Protein AF-A0A2W4WMC8-F1 (afdb_monomer_lite)

Foldseek 3Di:
DDDDDPDPQVVQQVVVVVVLVVQLDADDPPDPQLVQLVVVLVVCLVQDPHSLQFDPPPVPDDPSPNSSCCSGPQNVVSVLLVVLVVLLQVLDDPVLRQQEGEGAGPTDVVVVDQKAWDPPGPVIYIYGHCVVDPPVCSSVVSQQRVLQVQLCVVDPDDDCDPSSVVSSVSSCVSVVND

Structure (mmCIF, N/CA/C/O backbone):
data_AF-A0A2W4WMC8-F1
#
_entry.id   AF-A0A2W4WMC8-F1
#
loop_
_atom_site.group_PDB
_atom_site.id
_atom_site.type_symbol
_atom_site.label_atom_id
_atom_site.label_alt_id
_atom_site.label_comp_id
_atom_site.label_asym_id
_atom_site.label_entity_id
_atom_site.label_seq_id
_atom_site.pdbx_PDB_i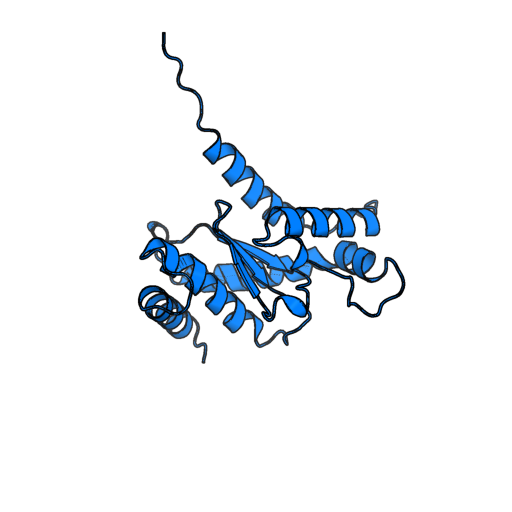ns_code
_atom_site.Cartn_x
_atom_site.Cartn_y
_atom_site.Cartn_z
_atom_site.occupancy
_atom_site.B_iso_or_equiv
_atom_site.auth_seq_id
_atom_site.auth_comp_id
_atom_site.auth_asym_id
_atom_site.auth_atom_id
_atom_site.pdbx_PDB_model_num
ATOM 1 N N . MET A 1 1 ? 25.483 38.079 3.896 1.00 45.75 1 MET A N 1
ATOM 2 C CA . MET A 1 1 ? 24.087 37.612 3.856 1.00 45.75 1 MET A CA 1
ATOM 3 C C . MET A 1 1 ? 24.027 36.562 2.777 1.00 45.75 1 MET A C 1
ATOM 5 O O . MET A 1 1 ? 24.299 36.906 1.641 1.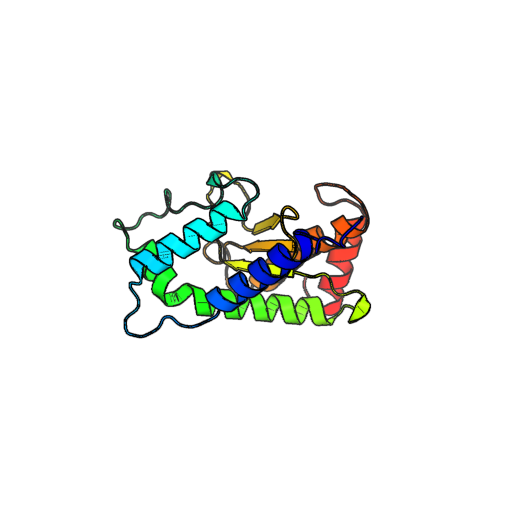00 45.75 1 MET A O 1
ATOM 9 N N . ASP A 1 2 ? 23.884 35.302 3.165 1.00 39.72 2 ASP A N 1
ATOM 10 C CA . ASP A 1 2 ? 22.874 34.386 2.627 1.00 39.72 2 ASP A CA 1
ATOM 11 C C . ASP A 1 2 ? 23.098 33.039 3.305 1.00 39.72 2 ASP A C 1
ATOM 13 O O . ASP A 1 2 ? 24.062 32.322 3.051 1.00 39.72 2 ASP A O 1
ATOM 17 N N . GLY A 1 3 ? 22.262 32.806 4.315 1.00 37.47 3 GLY A N 1
ATOM 18 C CA . GLY A 1 3 ? 22.243 31.579 5.087 1.00 37.47 3 GLY A CA 1
ATOM 19 C C . GLY A 1 3 ? 21.546 30.496 4.284 1.00 37.47 3 GLY A C 1
ATOM 20 O O . GLY A 1 3 ? 20.405 30.671 3.854 1.00 37.47 3 GLY A O 1
ATOM 21 N N . ASP A 1 4 ? 22.256 29.390 4.126 1.00 49.84 4 ASP A N 1
ATOM 22 C CA . ASP A 1 4 ? 21.775 28.119 3.611 1.00 49.84 4 ASP A CA 1
ATOM 23 C C . ASP A 1 4 ? 20.503 27.709 4.375 1.00 49.84 4 ASP A C 1
ATOM 25 O O . ASP A 1 4 ? 20.540 27.366 5.562 1.00 49.84 4 ASP A O 1
ATOM 29 N N . ARG A 1 5 ? 19.338 27.820 3.726 1.00 44.31 5 ARG A N 1
ATOM 30 C CA . ARG A 1 5 ? 18.089 27.267 4.257 1.00 44.31 5 ARG A CA 1
ATOM 31 C C . ARG A 1 5 ? 18.080 25.773 3.938 1.00 44.31 5 ARG A C 1
ATOM 33 O O . ARG A 1 5 ? 18.080 25.432 2.756 1.00 44.31 5 ARG A O 1
ATOM 40 N N . PRO A 1 6 ? 17.984 24.877 4.934 1.00 42.28 6 PRO A N 1
ATOM 41 C CA . PRO A 1 6 ? 17.762 23.469 4.649 1.00 42.28 6 PRO A CA 1
ATOM 42 C C . PRO A 1 6 ? 16.442 23.310 3.882 1.00 42.28 6 PRO A C 1
ATOM 44 O O . PRO A 1 6 ? 15.392 23.810 4.295 1.00 42.28 6 PRO A O 1
ATOM 47 N N . SER A 1 7 ? 16.523 22.649 2.727 1.00 44.84 7 SER A N 1
ATOM 48 C CA . SER A 1 7 ? 15.396 22.409 1.825 1.00 44.84 7 SER A CA 1
ATOM 49 C C . SER A 1 7 ? 14.267 21.663 2.541 1.00 44.84 7 SER A C 1
ATOM 51 O O . SER A 1 7 ? 14.457 20.565 3.060 1.00 44.84 7 SER A O 1
ATOM 53 N N . ALA A 1 8 ? 13.063 22.239 2.523 1.00 47.59 8 ALA A N 1
ATOM 54 C CA . ALA A 1 8 ? 11.857 21.676 3.136 1.00 47.59 8 ALA A CA 1
ATOM 55 C C . ALA A 1 8 ? 11.408 20.324 2.532 1.00 47.59 8 ALA A C 1
ATOM 57 O O . ALA A 1 8 ? 10.537 19.671 3.108 1.00 47.59 8 ALA A O 1
ATOM 58 N N . SER A 1 9 ? 11.988 19.899 1.401 1.00 49.16 9 SER A N 1
ATOM 59 C CA . SER A 1 9 ? 11.721 18.601 0.768 1.00 49.16 9 SER A CA 1
ATOM 60 C C . SER A 1 9 ? 12.271 17.436 1.593 1.00 49.16 9 SER A C 1
ATOM 62 O O . SER A 1 9 ? 11.499 16.572 1.986 1.00 49.16 9 SER A O 1
ATOM 64 N N . HIS A 1 10 ? 13.542 17.491 2.006 1.00 42.75 10 HIS A N 1
ATOM 65 C CA . HIS A 1 10 ? 14.184 16.413 2.775 1.00 42.75 10 HIS A CA 1
ATOM 66 C C . HIS A 1 10 ? 13.433 16.061 4.072 1.00 42.75 10 HIS A C 1
ATOM 68 O O . HIS A 1 10 ? 13.386 14.902 4.477 1.00 42.75 10 HIS A O 1
ATOM 74 N N . ASN A 1 11 ? 12.820 17.054 4.726 1.00 42.62 11 ASN A N 1
ATOM 75 C CA . ASN A 1 11 ? 12.110 16.840 5.988 1.00 42.62 11 ASN A CA 1
ATOM 76 C C . ASN A 1 11 ? 10.727 16.185 5.787 1.00 42.62 11 ASN A C 1
ATOM 78 O O . ASN A 1 11 ? 10.271 15.420 6.636 1.00 42.62 11 ASN A O 1
ATOM 82 N N . ARG A 1 12 ? 10.061 16.435 4.649 1.00 51.47 12 ARG A N 1
ATOM 83 C CA . ARG A 1 12 ? 8.815 15.734 4.283 1.00 51.47 12 ARG A CA 1
ATOM 84 C C . ARG A 1 12 ? 9.089 14.284 3.877 1.00 51.47 12 ARG A C 1
ATOM 86 O O . ARG A 1 12 ? 8.307 13.411 4.246 1.00 51.47 12 ARG A O 1
ATOM 93 N N . ASP A 1 13 ? 10.226 14.037 3.230 1.00 52.47 13 ASP A N 1
ATOM 94 C CA . ASP A 1 13 ? 10.605 12.720 2.708 1.00 52.47 13 ASP A CA 1
ATOM 95 C C . ASP A 1 13 ? 10.885 11.706 3.829 1.00 52.47 13 ASP A C 1
ATOM 97 O O . ASP A 1 13 ? 10.353 10.591 3.835 1.00 52.47 13 ASP A O 1
ATOM 101 N N . LEU A 1 14 ? 11.642 12.123 4.852 1.00 56.97 14 LEU A N 1
ATOM 102 C CA . LEU A 1 14 ? 11.829 11.334 6.073 1.00 56.97 14 LEU A CA 1
ATOM 103 C C . LEU A 1 14 ? 10.511 11.131 6.823 1.00 56.97 14 LEU A C 1
ATOM 105 O O . LEU A 1 14 ? 10.255 10.032 7.311 1.00 56.97 14 LEU A O 1
ATOM 109 N N . THR A 1 15 ? 9.654 12.152 6.895 1.00 62.19 15 THR A N 1
ATOM 110 C CA . THR A 1 15 ? 8.370 12.061 7.608 1.00 62.19 15 THR A CA 1
ATOM 111 C C . THR A 1 15 ? 7.471 10.981 7.003 1.00 62.19 15 THR A C 1
ATOM 113 O O . THR A 1 15 ? 6.907 10.180 7.744 1.00 62.19 15 THR A O 1
ATOM 116 N N . ALA A 1 16 ? 7.387 10.897 5.675 1.00 60.00 16 ALA A N 1
ATOM 117 C CA . ALA A 1 16 ? 6.576 9.899 4.982 1.00 60.00 16 ALA A CA 1
ATOM 118 C C . ALA A 1 16 ? 7.112 8.462 5.167 1.00 60.00 16 ALA A C 1
ATOM 120 O O . ALA A 1 16 ? 6.367 7.585 5.602 1.00 60.00 16 ALA A O 1
ATOM 121 N N . LEU A 1 17 ? 8.418 8.219 4.980 1.00 60.72 17 LEU A N 1
ATOM 122 C CA . LEU A 1 17 ? 9.019 6.902 5.273 1.00 60.72 17 LEU A CA 1
ATOM 123 C C . LEU A 1 17 ? 8.841 6.491 6.745 1.00 60.72 17 LEU A C 1
ATOM 125 O O . LEU A 1 17 ? 8.608 5.318 7.054 1.00 60.72 17 LEU A O 1
ATOM 129 N N . THR A 1 18 ? 8.896 7.464 7.656 1.00 69.44 18 THR A N 1
ATOM 130 C CA . THR A 1 18 ? 8.638 7.248 9.085 1.00 69.44 18 THR A CA 1
ATOM 131 C C . THR A 1 18 ? 7.164 6.905 9.334 1.00 69.44 18 THR A C 1
ATOM 133 O O . THR A 1 18 ? 6.875 6.034 10.156 1.00 69.44 18 THR A O 1
ATOM 136 N N . GLN A 1 19 ? 6.226 7.505 8.593 1.00 74.88 19 GLN A N 1
ATOM 137 C CA . GLN A 1 19 ? 4.802 7.158 8.661 1.00 74.88 19 GLN A CA 1
ATOM 138 C C . GLN A 1 19 ? 4.546 5.715 8.214 1.00 74.88 19 GLN A C 1
ATOM 140 O O . GLN A 1 19 ? 3.879 4.974 8.938 1.00 74.88 19 GLN A O 1
ATOM 145 N N . ALA A 1 20 ? 5.105 5.270 7.083 1.00 78.38 20 ALA A N 1
ATOM 146 C CA . ALA A 1 20 ? 4.996 3.867 6.670 1.00 78.38 20 ALA A CA 1
ATOM 147 C C . ALA A 1 20 ? 5.585 2.919 7.725 1.00 78.38 20 ALA A C 1
ATOM 149 O O . ALA A 1 20 ? 4.956 1.929 8.103 1.00 78.38 20 ALA A O 1
ATOM 150 N N . GLY A 1 21 ? 6.754 3.264 8.276 1.00 84.06 21 GLY A N 1
ATOM 151 C CA . GLY A 1 21 ? 7.376 2.527 9.375 1.00 84.06 21 GLY A CA 1
ATOM 152 C C . GLY A 1 21 ? 6.485 2.400 10.610 1.00 84.06 21 GLY A C 1
ATOM 153 O O . GLY A 1 21 ? 6.345 1.301 11.149 1.00 84.06 21 GLY A O 1
ATOM 154 N N . PHE A 1 22 ? 5.839 3.488 11.024 1.00 88.81 22 PHE A N 1
ATOM 155 C CA . PHE A 1 22 ? 4.914 3.509 12.157 1.00 88.81 22 PHE A CA 1
ATOM 156 C C . PHE A 1 22 ? 3.728 2.558 11.948 1.00 88.81 22 PHE A C 1
ATOM 158 O O . PHE A 1 22 ? 3.395 1.760 12.826 1.00 88.81 22 PHE A O 1
ATOM 165 N N . TRP A 1 23 ? 3.124 2.570 10.758 1.00 93.56 23 TRP A N 1
ATOM 166 C CA . TRP A 1 23 ? 1.951 1.745 10.454 1.00 93.56 23 TRP A CA 1
ATOM 167 C C . TRP A 1 23 ? 2.257 0.268 10.206 1.00 93.56 23 TRP A C 1
ATOM 169 O O . TRP A 1 23 ? 1.316 -0.500 10.014 1.00 93.56 23 TRP A O 1
ATOM 179 N N . ARG A 1 24 ? 3.531 -0.143 10.264 1.00 94.12 24 ARG A N 1
ATOM 180 C CA . ARG A 1 24 ? 3.976 -1.548 10.311 1.00 94.12 24 ARG A CA 1
ATOM 181 C C . ARG A 1 24 ? 4.180 -2.065 11.738 1.00 94.12 24 ARG A C 1
ATOM 183 O O . ARG A 1 24 ? 4.420 -3.254 11.916 1.00 94.12 24 ARG A O 1
ATOM 190 N N . GLN A 1 25 ? 4.094 -1.215 12.758 1.00 93.75 25 GLN A N 1
ATOM 191 C CA . GLN A 1 25 ? 4.257 -1.627 14.153 1.00 93.75 25 GLN A CA 1
ATOM 192 C C . GLN A 1 25 ? 2.918 -2.061 14.756 1.00 93.75 25 GLN A C 1
ATOM 194 O O . GLN A 1 25 ? 1.879 -1.435 14.517 1.00 93.75 25 GLN A O 1
ATOM 199 N N . SER A 1 26 ? 2.945 -3.132 15.553 1.00 93.94 26 SER A N 1
ATOM 200 C CA . SER A 1 26 ? 1.786 -3.581 16.329 1.00 93.94 26 SER A CA 1
ATOM 201 C C . SER A 1 26 ? 1.288 -2.469 17.261 1.00 93.94 26 SER A C 1
ATOM 203 O O . SER A 1 26 ? 2.113 -1.738 17.818 1.00 93.94 26 SER A O 1
ATOM 205 N N . PRO A 1 27 ? -0.037 -2.331 17.467 1.00 94.06 27 PRO A N 1
ATOM 206 C CA . PRO A 1 27 ? -0.556 -1.407 18.467 1.00 94.06 27 PRO A CA 1
ATOM 207 C C . PRO A 1 27 ? -0.047 -1.794 19.861 1.00 94.06 27 PRO A C 1
ATOM 209 O O . PRO A 1 27 ? 0.156 -2.973 20.160 1.00 94.06 27 PRO A O 1
ATOM 212 N N . GLN A 1 28 ? 0.154 -0.795 20.718 1.00 93.38 28 GLN A N 1
ATOM 213 C CA . GLN A 1 28 ? 0.505 -1.035 22.115 1.00 93.38 28 GLN A CA 1
ATOM 214 C C . GLN A 1 28 ? -0.739 -1.513 22.885 1.00 93.38 28 GLN A C 1
ATOM 216 O O . GLN A 1 28 ? -1.857 -1.171 22.497 1.00 93.38 28 GLN A O 1
ATOM 221 N N . PRO A 1 29 ? -0.591 -2.249 24.003 1.00 90.94 29 PRO A N 1
ATOM 222 C CA . PRO A 1 29 ? -1.738 -2.798 24.735 1.00 90.94 29 PRO A CA 1
ATOM 223 C C . PRO A 1 29 ? -2.792 -1.767 25.176 1.00 90.94 29 PRO A C 1
ATOM 225 O O . PRO A 1 29 ? -3.967 -2.099 25.259 1.00 90.94 29 PRO A O 1
ATOM 228 N N . ALA A 1 30 ? -2.387 -0.520 25.443 1.00 93.12 30 ALA A N 1
ATOM 229 C CA . ALA A 1 30 ? -3.274 0.565 25.880 1.00 93.12 30 ALA A CA 1
ATOM 230 C C . ALA A 1 30 ? -3.772 1.469 24.732 1.00 93.12 30 ALA A C 1
ATOM 232 O O . ALA A 1 30 ? -4.332 2.535 24.979 1.00 93.12 30 ALA A O 1
ATOM 233 N N . THR A 1 31 ? -3.514 1.105 23.474 1.00 94.56 31 THR A N 1
ATOM 234 C CA . THR A 1 31 ? -3.911 1.907 22.313 1.00 94.56 31 THR A CA 1
ATOM 235 C C . THR A 1 31 ? -5.426 1.881 22.102 1.00 94.56 31 THR A C 1
ATOM 237 O O . THR A 1 31 ? -6.022 0.811 22.008 1.00 94.56 31 THR A O 1
ATOM 240 N N . ASP A 1 32 ? -6.037 3.056 21.929 1.00 96.31 32 ASP A N 1
ATOM 241 C CA . ASP A 1 32 ? -7.397 3.164 21.395 1.00 96.31 32 ASP A CA 1
ATOM 242 C C . ASP A 1 32 ? -7.396 2.749 19.917 1.00 96.31 32 ASP A C 1
ATOM 244 O O . ASP A 1 32 ? -6.892 3.457 19.039 1.00 96.31 32 ASP A O 1
ATOM 248 N N . LEU A 1 33 ? -7.934 1.560 19.648 1.00 96.31 33 LEU A N 1
ATOM 249 C CA . LEU A 1 33 ? -7.925 0.954 18.320 1.00 96.31 33 LEU A CA 1
ATOM 250 C C . LEU A 1 33 ? -8.834 1.698 17.339 1.00 96.31 33 LEU A C 1
ATOM 252 O O . LEU A 1 33 ? -8.474 1.830 16.172 1.00 96.31 33 LEU A O 1
ATOM 256 N N . ALA A 1 34 ? -9.974 2.222 17.791 1.00 94.62 34 ALA A N 1
ATOM 257 C CA . ALA A 1 34 ? -10.880 2.959 16.916 1.00 94.62 34 ALA A CA 1
ATOM 258 C C . ALA A 1 34 ? -10.239 4.280 16.480 1.00 94.62 34 ALA A C 1
ATOM 260 O O . ALA A 1 34 ? -10.233 4.607 15.290 1.00 94.62 34 ALA A O 1
ATOM 261 N N . LEU A 1 35 ? -9.624 4.997 17.427 1.00 95.12 35 LEU A N 1
ATOM 262 C CA . LEU A 1 35 ? -8.880 6.217 17.133 1.00 95.12 35 LEU A CA 1
ATOM 263 C C . LEU A 1 35 ? -7.682 5.933 16.224 1.00 95.12 35 LEU A C 1
ATOM 265 O O . LEU A 1 35 ? -7.488 6.641 15.237 1.00 95.12 35 LEU A O 1
ATOM 269 N N . ARG A 1 36 ? -6.911 4.875 16.500 1.00 95.88 36 ARG A N 1
ATOM 270 C CA . ARG A 1 36 ? -5.792 4.460 15.644 1.00 95.88 36 ARG A CA 1
ATOM 271 C C . ARG A 1 36 ? -6.257 4.147 14.220 1.00 95.88 36 ARG A C 1
ATOM 273 O O . ARG A 1 36 ? -5.608 4.565 13.265 1.00 95.88 36 ARG A O 1
ATOM 280 N N . GLY A 1 37 ? -7.379 3.446 14.064 1.00 95.88 37 GLY A N 1
ATOM 281 C CA . GLY A 1 37 ? -7.986 3.183 12.759 1.00 95.88 37 GLY A CA 1
ATOM 282 C C . GLY A 1 37 ? -8.397 4.467 12.037 1.00 95.88 37 GLY A C 1
ATOM 283 O O . GLY A 1 37 ? -8.093 4.639 10.859 1.00 95.88 37 GLY A O 1
ATOM 284 N N . ALA A 1 38 ? -9.023 5.410 12.743 1.00 95.12 38 ALA A N 1
ATOM 285 C CA . ALA A 1 38 ? -9.411 6.702 12.176 1.00 95.12 38 ALA A CA 1
ATOM 286 C C . ALA A 1 38 ? -8.194 7.542 11.751 1.00 95.12 38 ALA A C 1
ATOM 288 O O . ALA A 1 38 ? -8.200 8.130 10.670 1.00 95.12 38 ALA A O 1
ATOM 289 N N . GLN A 1 39 ? -7.134 7.552 12.563 1.00 95.94 39 GLN A N 1
ATOM 290 C CA . GLN A 1 39 ? -5.864 8.206 12.244 1.00 95.94 39 GLN A CA 1
ATOM 291 C C . GLN A 1 39 ? -5.212 7.594 11.004 1.00 95.94 39 GLN A C 1
ATOM 293 O O . GLN A 1 39 ? -4.751 8.332 10.137 1.00 95.94 39 GLN A O 1
ATOM 298 N N . TYR A 1 40 ? -5.226 6.264 10.883 1.00 96.75 40 TYR A N 1
ATOM 299 C CA . TYR A 1 40 ? -4.725 5.584 9.692 1.00 96.75 40 TYR A CA 1
ATOM 300 C C . TYR A 1 40 ? -5.474 6.027 8.435 1.00 96.75 40 TYR A C 1
ATOM 302 O O . TYR A 1 40 ? -4.858 6.441 7.457 1.00 96.75 40 TYR A O 1
ATOM 310 N N . MET A 1 41 ? -6.808 6.025 8.490 1.00 95.88 41 MET A N 1
ATOM 311 C CA . MET A 1 41 ? -7.651 6.492 7.388 1.00 95.88 41 MET A CA 1
ATOM 312 C C . MET A 1 41 ? -7.396 7.964 7.037 1.00 95.88 41 MET A C 1
ATOM 314 O O . MET A 1 41 ? -7.457 8.325 5.866 1.00 95.88 41 MET A O 1
ATOM 318 N N . GLY A 1 42 ? -7.104 8.811 8.029 1.00 95.06 42 GLY A N 1
ATOM 319 C CA . GLY A 1 42 ? -6.682 10.197 7.810 1.00 95.06 42 GLY A CA 1
ATOM 320 C C . GLY A 1 42 ? -5.384 10.282 7.005 1.00 95.06 42 GLY A C 1
ATOM 321 O O . GLY A 1 42 ? -5.365 10.915 5.956 1.00 95.06 42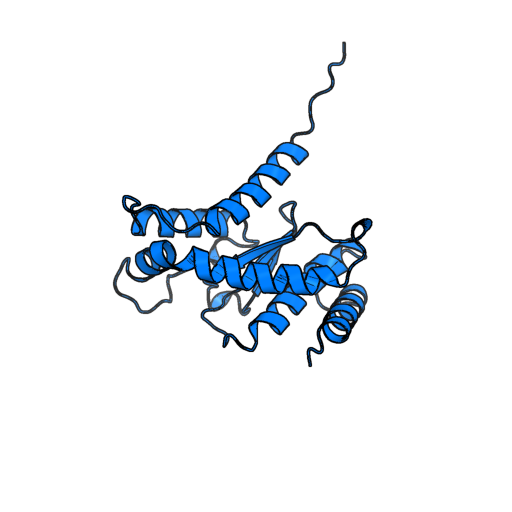 GLY A O 1
ATOM 322 N N . VAL A 1 43 ? -4.347 9.552 7.431 1.00 94.44 43 VAL A N 1
ATOM 323 C CA . VAL A 1 43 ? -3.053 9.496 6.726 1.00 94.44 43 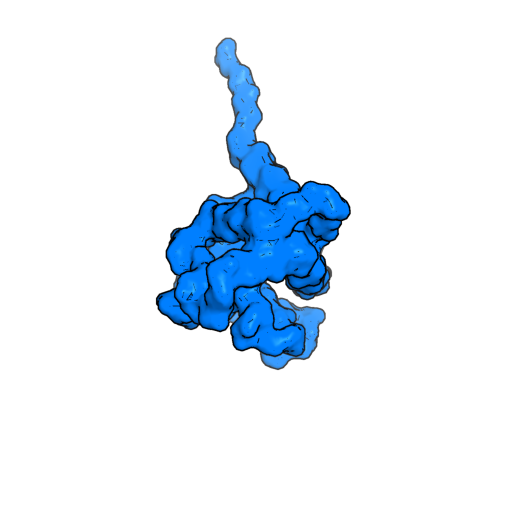VAL A CA 1
ATOM 324 C C . VAL A 1 43 ? -3.225 9.035 5.279 1.00 94.44 43 VAL A C 1
ATOM 326 O O . VAL A 1 43 ? -2.688 9.654 4.366 1.00 94.44 43 VAL A O 1
ATOM 329 N N . LEU A 1 44 ? -4.006 7.979 5.043 1.00 95.25 44 LEU A N 1
ATOM 330 C CA . LEU A 1 44 ? -4.261 7.499 3.685 1.00 95.25 44 LEU A CA 1
ATOM 331 C C . LEU A 1 44 ? -4.945 8.556 2.810 1.00 95.25 44 LEU A C 1
ATOM 333 O O . LEU A 1 44 ? -4.577 8.727 1.653 1.00 95.25 44 LEU A O 1
ATOM 337 N N . ARG A 1 45 ? -5.919 9.293 3.348 1.00 95.06 45 ARG A N 1
ATOM 338 C CA . ARG A 1 45 ? -6.614 10.354 2.604 1.00 95.06 45 ARG A CA 1
ATOM 339 C C . ARG A 1 45 ? -5.700 11.520 2.257 1.00 95.06 45 ARG A C 1
ATOM 341 O O . ARG A 1 45 ? -5.805 12.037 1.149 1.00 95.06 45 ARG A O 1
ATOM 348 N N . ASP A 1 46 ? -4.805 11.889 3.167 1.00 92.94 46 ASP A N 1
ATOM 349 C CA . ASP A 1 46 ? -3.826 12.957 2.947 1.00 92.94 46 ASP A CA 1
ATOM 350 C C . ASP A 1 46 ? -2.807 12.585 1.860 1.00 92.94 46 ASP A C 1
ATOM 352 O O . ASP A 1 46 ? -2.324 13.446 1.124 1.00 92.94 46 ASP A O 1
ATOM 356 N N . LEU A 1 47 ? -2.491 11.292 1.745 1.00 91.75 47 LEU A N 1
ATOM 357 C CA . LEU A 1 47 ? -1.558 10.765 0.751 1.00 91.75 47 LEU A CA 1
ATOM 358 C C . LEU A 1 47 ? -2.221 10.492 -0.613 1.00 91.75 47 LEU A C 1
ATOM 360 O O . LEU A 1 47 ? -1.536 10.510 -1.637 1.00 91.75 47 LEU A O 1
ATOM 364 N N . ALA A 1 48 ? -3.529 10.225 -0.653 1.00 91.94 48 ALA A N 1
ATOM 365 C CA . ALA A 1 48 ? -4.233 9.793 -1.859 1.00 91.94 48 ALA A CA 1
ATOM 366 C C . ALA A 1 48 ? -4.293 10.876 -2.953 1.00 91.94 48 ALA A C 1
ATOM 368 O O . ALA A 1 48 ? -4.303 12.079 -2.690 1.00 91.94 48 ALA A O 1
ATOM 369 N N . VAL A 1 49 ? -4.401 10.449 -4.219 1.00 87.81 49 VAL A N 1
ATOM 370 C CA . VAL A 1 49 ? -4.626 11.369 -5.356 1.00 87.81 49 VAL A CA 1
ATOM 371 C C . VAL A 1 49 ? -5.954 12.114 -5.192 1.00 87.81 49 VAL A C 1
ATOM 373 O O . VAL A 1 49 ? -6.045 13.314 -5.462 1.00 87.81 49 VAL A O 1
ATOM 376 N N . GLN A 1 50 ? -6.966 11.379 -4.736 1.00 92.25 50 GLN A N 1
ATOM 377 C CA . GLN A 1 50 ? -8.320 11.829 -4.459 1.00 92.25 50 GLN A CA 1
ATOM 378 C C . GLN A 1 50 ? -8.715 11.288 -3.076 1.00 92.25 50 GLN A C 1
ATOM 380 O O . GLN A 1 50 ? -8.885 10.074 -2.943 1.00 92.25 50 GLN A O 1
ATOM 385 N N . PRO A 1 51 ? -8.861 12.129 -2.035 1.00 93.19 51 PRO A N 1
ATOM 386 C CA . PRO A 1 51 ? -9.166 11.661 -0.680 1.00 93.19 51 PRO A CA 1
ATOM 387 C C . PRO A 1 51 ? -10.414 10.768 -0.600 1.00 93.19 51 PRO A C 1
ATOM 389 O O . PRO A 1 51 ? -10.457 9.814 0.171 1.00 93.19 51 PRO A O 1
ATOM 392 N N . GLN A 1 52 ? -11.419 11.033 -1.437 1.00 93.88 52 GLN A N 1
ATOM 393 C CA . GLN A 1 52 ? -12.661 10.263 -1.520 1.00 93.88 52 GLN A CA 1
ATOM 394 C C . GLN A 1 52 ? -12.489 8.841 -2.073 1.00 93.88 52 GLN A C 1
ATOM 396 O O . GLN A 1 52 ? -13.403 8.032 -1.926 1.00 93.88 52 GLN A O 1
ATOM 401 N N . TRP A 1 53 ? -11.349 8.522 -2.694 1.00 94.62 53 TRP A N 1
ATOM 402 C CA . TRP A 1 53 ? -11.028 7.145 -3.078 1.00 94.62 53 TRP A CA 1
ATOM 403 C C . TRP A 1 53 ? -10.715 6.279 -1.865 1.00 94.62 53 TRP A C 1
ATOM 405 O O . TRP A 1 53 ? -10.839 5.070 -1.961 1.00 94.62 53 TRP A O 1
ATOM 415 N N . VAL A 1 54 ? -10.361 6.871 -0.722 1.00 95.38 54 VAL A N 1
ATOM 416 C CA . VAL A 1 54 ? -10.115 6.141 0.521 1.00 95.38 54 VAL A CA 1
ATOM 417 C C . VAL A 1 54 ? -11.346 6.248 1.423 1.00 95.38 54 VAL A C 1
ATOM 419 O O . VAL A 1 54 ? -11.569 7.249 2.122 1.00 95.38 54 VAL A O 1
ATOM 422 N N . SER A 1 55 ? -12.170 5.201 1.418 1.00 92.06 55 SER A N 1
ATOM 423 C CA . SER A 1 55 ? -13.487 5.225 2.056 1.00 92.06 55 SER A CA 1
ATOM 424 C C . SER A 1 55 ? -13.875 3.893 2.683 1.00 92.06 55 SER A C 1
ATOM 426 O O . SER A 1 55 ? -13.556 2.827 2.176 1.00 92.06 55 SER A O 1
ATOM 428 N N . LEU A 1 56 ? -14.630 3.987 3.780 1.00 88.62 56 LEU A N 1
ATOM 429 C CA . LEU A 1 56 ? -15.320 2.862 4.417 1.00 88.62 56 LEU A CA 1
ATOM 430 C C . LEU A 1 56 ? -16.840 2.936 4.218 1.00 88.62 56 LEU A C 1
ATOM 432 O O . LEU A 1 56 ? -17.559 2.114 4.768 1.00 88.62 56 LEU A O 1
ATOM 436 N N . ALA A 1 57 ? -17.340 3.930 3.474 1.00 81.81 57 ALA A N 1
ATOM 437 C CA . ALA A 1 57 ? -18.773 4.224 3.382 1.00 81.81 57 ALA A CA 1
ATOM 438 C C . ALA A 1 57 ? -19.603 3.070 2.797 1.00 81.81 57 ALA A C 1
ATOM 440 O O . ALA A 1 57 ? -20.793 2.975 3.076 1.00 81.81 57 ALA A O 1
ATOM 441 N N . GLU A 1 58 ? -18.973 2.205 2.004 1.00 73.12 58 GLU A N 1
ATOM 442 C CA . GLU A 1 58 ? -19.621 1.064 1.351 1.00 73.12 58 GLU A CA 1
ATOM 443 C C . GLU A 1 58 ? -19.316 -0.273 2.045 1.00 73.12 58 GLU A C 1
ATOM 445 O O . GLU A 1 58 ? -19.795 -1.319 1.614 1.00 73.12 58 GLU A O 1
ATOM 450 N N . VAL A 1 59 ? -18.553 -0.255 3.145 1.00 73.88 59 VAL A N 1
ATOM 451 C CA . VAL A 1 59 ? -18.375 -1.439 3.989 1.00 73.88 59 VAL A CA 1
ATOM 452 C C . VAL A 1 59 ? -19.663 -1.629 4.783 1.00 73.88 59 VAL A C 1
ATOM 454 O O . VAL A 1 59 ? -20.007 -0.807 5.634 1.00 73.88 59 VAL A O 1
ATOM 457 N N . ALA A 1 60 ? -20.388 -2.707 4.484 1.00 64.19 60 ALA A N 1
ATOM 458 C CA . ALA A 1 60 ? -21.636 -3.079 5.141 1.00 64.19 60 ALA A CA 1
ATOM 459 C C . ALA A 1 60 ? -21.387 -3.623 6.563 1.00 64.19 60 ALA A C 1
ATOM 461 O O . ALA A 1 60 ? -21.685 -4.777 6.853 1.00 64.19 60 ALA A O 1
ATOM 462 N N . ASP A 1 61 ? -20.837 -2.786 7.441 1.00 71.06 61 ASP A N 1
ATOM 463 C CA . ASP A 1 61 ? -20.511 -3.123 8.826 1.00 71.06 61 ASP A CA 1
ATOM 464 C C . ASP A 1 61 ? -21.230 -2.198 9.821 1.00 71.06 61 ASP A C 1
ATOM 466 O O . ASP A 1 61 ? -21.529 -1.039 9.508 1.00 71.06 61 ASP A O 1
ATOM 470 N N . PRO A 1 62 ? -21.473 -2.662 11.063 1.00 74.25 62 PRO A N 1
ATOM 471 C CA . PRO A 1 62 ? -21.894 -1.782 12.143 1.00 74.25 62 PRO A CA 1
ATOM 472 C C . PRO A 1 62 ? -20.908 -0.610 12.312 1.00 74.25 62 PRO A C 1
ATOM 474 O O . PRO A 1 62 ? -19.693 -0.799 12.153 1.00 74.25 62 PRO A O 1
ATOM 477 N N . PRO A 1 63 ? -21.386 0.594 12.682 1.00 70.44 63 PRO A N 1
ATOM 478 C CA . PRO A 1 63 ? -20.527 1.761 12.843 1.00 70.44 63 PRO A CA 1
ATOM 479 C C . PRO A 1 63 ? -19.305 1.466 13.721 1.00 70.44 63 PRO A C 1
ATOM 481 O O . PRO A 1 63 ? -19.431 1.028 14.862 1.00 70.44 63 PRO A O 1
ATOM 484 N N . GLY A 1 64 ? -18.111 1.715 13.180 1.00 81.81 64 GLY A N 1
ATOM 485 C CA . GLY A 1 64 ? -16.845 1.599 13.908 1.00 81.81 64 GLY A CA 1
ATOM 486 C C . GLY A 1 64 ? -16.171 0.221 13.889 1.00 81.81 64 GLY A C 1
ATOM 487 O O . GLY A 1 64 ? -14.994 0.154 14.237 1.00 81.81 64 GLY A O 1
ATOM 488 N N . VAL A 1 65 ? -16.827 -0.851 13.426 1.00 90.50 65 VAL A N 1
ATOM 489 C CA . VAL A 1 65 ? -16.212 -2.197 13.364 1.00 90.50 65 VAL A CA 1
ATOM 490 C C . VAL A 1 65 ? -15.005 -2.219 12.427 1.00 90.50 65 VAL A C 1
ATOM 492 O O . VAL A 1 65 ? -13.926 -2.659 12.824 1.00 90.50 65 VAL A O 1
ATOM 495 N N . ALA A 1 66 ? -15.139 -1.649 11.229 1.00 91.25 66 ALA A N 1
ATOM 496 C CA . ALA A 1 66 ? -14.032 -1.546 10.283 1.00 91.25 66 ALA A CA 1
ATOM 497 C C . ALA A 1 66 ? -12.851 -0.732 10.849 1.00 91.25 66 ALA A C 1
ATOM 499 O O . ALA A 1 66 ? -11.694 -1.111 10.679 1.00 91.25 66 ALA A O 1
ATOM 500 N N . LEU A 1 67 ? -13.121 0.356 11.584 1.00 93.69 67 LEU A N 1
ATOM 501 C CA . LEU A 1 67 ? -12.069 1.162 12.215 1.00 93.69 67 LEU A CA 1
ATOM 502 C C . LEU A 1 67 ? -11.348 0.392 13.324 1.00 93.69 67 LEU A C 1
ATOM 504 O O . LEU A 1 67 ? -10.123 0.455 13.397 1.00 93.69 67 LEU A O 1
ATOM 508 N N . LEU A 1 68 ? -12.080 -0.364 14.146 1.00 95.31 68 LEU A N 1
ATOM 509 C CA . LEU A 1 68 ? -11.490 -1.250 15.151 1.00 95.31 68 LEU A CA 1
ATOM 510 C C . LEU A 1 68 ? -10.610 -2.318 14.498 1.00 95.31 68 LEU A C 1
ATOM 512 O O . LEU A 1 68 ? -9.480 -2.535 14.937 1.00 95.31 68 LEU A O 1
ATOM 516 N N . TRP A 1 69 ? -11.096 -2.944 13.423 1.00 95.06 69 TRP A N 1
ATOM 517 C CA . TRP A 1 69 ? -10.336 -3.950 12.689 1.00 95.06 69 TRP A CA 1
ATOM 518 C C . TRP A 1 69 ? -9.048 -3.363 12.106 1.00 95.06 69 TRP A C 1
ATOM 520 O O . TRP A 1 69 ? -7.970 -3.918 12.319 1.00 95.06 69 TRP A O 1
ATOM 530 N N . ILE A 1 70 ? -9.127 -2.206 11.443 1.00 95.81 70 ILE A N 1
ATOM 531 C CA . ILE A 1 70 ? -7.955 -1.497 10.909 1.00 95.81 70 ILE A CA 1
ATOM 532 C C . ILE A 1 70 ? -6.986 -1.169 12.046 1.00 95.81 70 ILE A C 1
ATOM 534 O O . ILE A 1 70 ? -5.803 -1.509 11.978 1.00 95.81 70 ILE A O 1
ATOM 538 N N . GLY A 1 71 ? -7.483 -0.561 13.123 1.00 96.38 71 GLY A N 1
ATOM 539 C CA . GLY A 1 71 ? -6.695 -0.216 14.300 1.00 96.38 71 GLY A CA 1
ATOM 540 C C . GLY A 1 71 ? -5.919 -1.400 14.864 1.00 96.38 71 GLY A C 1
ATOM 541 O O . GLY A 1 71 ? -4.746 -1.248 15.213 1.00 96.38 71 GLY A O 1
ATOM 542 N N . GLN A 1 72 ? -6.540 -2.578 14.879 1.00 97.44 72 GLN A N 1
ATOM 543 C CA . GLN A 1 72 ? -5.957 -3.806 15.402 1.00 97.44 72 GLN A CA 1
ATOM 544 C C . GLN A 1 72 ? -5.003 -4.493 14.418 1.00 97.44 72 GLN A C 1
ATOM 546 O O . GLN A 1 72 ? -3.939 -4.960 14.822 1.00 97.44 72 GLN A O 1
ATOM 551 N N . HIS A 1 73 ? -5.351 -4.582 13.134 1.00 97.12 73 HIS A N 1
ATOM 552 C CA . HIS A 1 73 ? -4.747 -5.557 12.218 1.00 97.12 73 HIS A CA 1
ATOM 553 C C . HIS A 1 73 ? -3.887 -4.961 11.109 1.00 97.12 73 HIS A C 1
ATOM 555 O O . HIS A 1 73 ? -3.033 -5.669 10.571 1.00 97.12 73 HIS A O 1
ATOM 561 N N . ILE A 1 74 ? -4.041 -3.673 10.798 1.00 97.19 74 ILE A N 1
ATOM 562 C CA . ILE A 1 74 ? -3.415 -3.069 9.614 1.00 97.19 74 ILE A CA 1
ATOM 563 C C . ILE A 1 74 ? -1.889 -3.204 9.581 1.00 97.19 74 ILE A C 1
ATOM 565 O O . ILE A 1 74 ? -1.300 -3.328 8.513 1.00 97.19 74 ILE A O 1
ATOM 569 N N . HIS A 1 75 ? -1.247 -3.262 10.750 1.00 97.69 75 HIS A N 1
ATOM 570 C CA . HIS A 1 75 ? 0.197 -3.441 10.857 1.00 97.69 75 HIS A CA 1
ATOM 571 C C . HIS A 1 75 ? 0.688 -4.718 10.178 1.00 97.69 75 HIS A C 1
ATOM 573 O O . HIS A 1 75 ? 1.686 -4.677 9.467 1.00 97.69 75 HIS A O 1
ATOM 579 N N . ARG A 1 76 ? -0.042 -5.829 10.320 1.00 97.62 76 ARG A N 1
ATOM 580 C CA . ARG A 1 76 ? 0.325 -7.112 9.701 1.00 97.62 76 ARG A CA 1
ATOM 581 C C . ARG A 1 76 ? 0.119 -7.085 8.196 1.00 97.62 76 ARG A C 1
ATOM 583 O O . ARG A 1 76 ? 0.923 -7.636 7.452 1.00 97.62 76 ARG A O 1
ATOM 590 N N . VAL A 1 77 ? -0.951 -6.428 7.754 1.00 97.75 77 VAL A N 1
ATOM 591 C CA . VAL A 1 77 ? -1.247 -6.272 6.327 1.00 97.75 77 VAL A CA 1
ATOM 592 C C . VAL A 1 77 ? -0.155 -5.432 5.664 1.00 97.75 77 VAL A C 1
ATOM 594 O O . VAL A 1 77 ? 0.446 -5.876 4.691 1.00 97.75 77 VAL A O 1
ATOM 597 N N . ASN A 1 78 ? 0.191 -4.284 6.254 1.00 98.00 78 ASN A N 1
ATOM 598 C CA . ASN A 1 78 ? 1.272 -3.426 5.766 1.00 98.00 78 ASN A CA 1
ATOM 599 C C . ASN A 1 78 ? 2.640 -4.114 5.824 1.00 98.00 78 ASN A C 1
ATOM 601 O O . ASN A 1 78 ? 3.437 -3.926 4.916 1.00 98.00 78 ASN A O 1
ATOM 605 N N . GLN A 1 79 ? 2.926 -4.928 6.847 1.00 97.56 79 GLN A N 1
ATOM 606 C CA . GLN A 1 79 ? 4.151 -5.737 6.889 1.00 97.56 79 GLN A CA 1
ATOM 607 C C . GLN A 1 79 ? 4.232 -6.697 5.697 1.00 97.56 79 GLN A C 1
ATOM 609 O O . GLN A 1 79 ? 5.274 -6.779 5.054 1.00 97.56 79 GLN A O 1
ATOM 614 N N . ARG A 1 80 ? 3.134 -7.390 5.370 1.00 97.81 80 ARG A N 1
ATOM 615 C CA . ARG A 1 80 ? 3.102 -8.331 4.244 1.00 97.81 80 ARG A CA 1
ATOM 616 C C . ARG A 1 80 ? 3.225 -7.628 2.893 1.00 97.81 80 ARG A C 1
ATOM 618 O O . ARG A 1 80 ? 4.010 -8.073 2.064 1.00 97.81 80 ARG A O 1
ATOM 625 N N . LEU A 1 81 ? 2.502 -6.526 2.687 1.00 98.06 81 LEU A N 1
ATOM 626 C CA . LEU A 1 81 ? 2.641 -5.705 1.478 1.00 98.06 81 LEU A CA 1
ATOM 627 C C . LEU A 1 81 ? 4.057 -5.139 1.335 1.00 98.06 81 LEU A C 1
ATOM 629 O O . LEU A 1 81 ? 4.596 -5.098 0.235 1.00 98.06 81 LEU A O 1
ATOM 633 N N . ASN A 1 82 ? 4.677 -4.738 2.444 1.00 97.12 82 ASN A N 1
ATOM 634 C CA . ASN A 1 82 ? 6.045 -4.243 2.436 1.00 97.12 82 ASN A CA 1
ATOM 635 C C . ASN A 1 82 ? 7.061 -5.336 2.093 1.00 97.12 82 ASN A C 1
ATOM 637 O O . ASN A 1 82 ? 7.984 -5.049 1.350 1.00 97.12 82 ASN A O 1
ATOM 641 N N . GLY A 1 83 ? 6.881 -6.567 2.582 1.00 97.38 83 GLY A N 1
ATOM 642 C CA . GLY A 1 83 ? 7.723 -7.696 2.171 1.00 97.38 83 GLY A CA 1
ATOM 643 C C . GLY A 1 83 ? 7.641 -7.945 0.662 1.00 97.38 83 GLY A C 1
ATOM 644 O O . GLY A 1 83 ? 8.665 -7.996 -0.003 1.00 97.38 83 GLY A O 1
ATOM 645 N N . ILE A 1 84 ? 6.424 -7.956 0.105 1.00 97.62 84 ILE A N 1
ATOM 646 C CA . ILE A 1 84 ? 6.203 -8.066 -1.349 1.00 97.62 84 ILE A CA 1
ATOM 647 C C . ILE A 1 84 ? 6.912 -6.932 -2.107 1.00 97.62 84 ILE A C 1
ATOM 649 O O . ILE A 1 84 ? 7.563 -7.170 -3.122 1.00 97.62 84 ILE A O 1
ATOM 653 N N . LEU A 1 85 ? 6.793 -5.691 -1.624 1.00 97.19 85 LEU A N 1
ATOM 654 C CA . LEU A 1 85 ? 7.471 -4.543 -2.224 1.00 97.19 85 LEU A CA 1
ATOM 655 C C . LEU A 1 85 ? 9.000 -4.678 -2.146 1.00 97.19 85 LEU A C 1
ATOM 657 O O . LEU A 1 85 ? 9.680 -4.371 -3.119 1.00 97.19 85 LEU A O 1
ATOM 661 N N . GLU A 1 86 ? 9.548 -5.114 -1.013 1.00 96.06 86 GLU A N 1
ATOM 662 C CA . GLU A 1 86 ? 10.990 -5.309 -0.827 1.00 96.06 86 GLU A CA 1
ATOM 663 C C . GLU A 1 86 ? 11.543 -6.391 -1.760 1.00 96.06 86 GLU A C 1
ATOM 665 O O . GLU A 1 86 ? 12.584 -6.168 -2.382 1.00 96.06 86 GLU A O 1
ATOM 670 N N . ASP A 1 87 ? 10.818 -7.499 -1.925 1.00 95.75 87 ASP A N 1
ATOM 671 C CA . ASP A 1 87 ? 11.169 -8.568 -2.863 1.00 95.75 87 ASP A CA 1
ATOM 672 C C . ASP A 1 87 ? 11.198 -8.039 -4.308 1.00 95.75 87 ASP A C 1
ATOM 674 O O . ASP A 1 87 ? 12.195 -8.210 -5.016 1.00 95.75 87 ASP A O 1
ATOM 678 N N . LEU A 1 88 ? 10.159 -7.296 -4.718 1.00 96.19 88 LEU A N 1
ATOM 679 C CA . LEU A 1 88 ? 10.081 -6.643 -6.032 1.00 96.19 88 LEU A CA 1
ATOM 680 C C . LEU A 1 88 ? 11.206 -5.624 -6.253 1.00 96.19 88 LEU A C 1
ATOM 682 O O . LEU A 1 88 ? 11.778 -5.556 -7.336 1.00 96.19 88 LEU A O 1
ATOM 686 N N . LEU A 1 89 ? 11.558 -4.832 -5.238 1.00 95.25 89 LEU A N 1
ATOM 687 C CA . LEU A 1 89 ? 12.659 -3.868 -5.323 1.00 95.25 89 LEU A CA 1
ATOM 688 C C . LEU A 1 89 ? 14.037 -4.547 -5.366 1.00 95.25 89 LEU A C 1
ATOM 690 O O . LEU A 1 89 ? 15.017 -3.925 -5.788 1.00 95.25 89 LEU A O 1
ATOM 694 N N . GLY A 1 90 ? 14.124 -5.813 -4.952 1.00 94.50 90 GLY A N 1
ATOM 695 C CA . GLY A 1 90 ? 15.351 -6.603 -4.932 1.00 94.50 90 GLY A CA 1
ATOM 696 C C . GLY A 1 90 ? 16.019 -6.749 -6.300 1.00 94.50 90 GLY A C 1
ATOM 697 O O . GLY A 1 90 ? 17.247 -6.826 -6.353 1.00 94.50 90 GLY A O 1
ATOM 698 N N . CYS A 1 91 ? 15.248 -6.710 -7.394 1.00 92.44 91 CYS A N 1
ATOM 699 C CA . CYS A 1 91 ? 15.761 -6.879 -8.757 1.00 92.44 91 CYS A CA 1
ATOM 700 C C . CYS A 1 91 ? 16.443 -5.633 -9.345 1.00 92.44 91 CYS A C 1
ATOM 702 O O . CYS A 1 91 ? 17.122 -5.733 -10.366 1.00 92.44 91 CYS A O 1
ATOM 704 N N . PHE A 1 92 ? 16.294 -4.470 -8.707 1.00 91.19 92 PHE A N 1
ATOM 705 C CA . PHE A 1 92 ? 16.973 -3.246 -9.123 1.00 91.19 92 PHE A CA 1
ATOM 706 C C . PHE A 1 92 ? 18.340 -3.123 -8.447 1.00 91.19 92 PHE A C 1
ATOM 708 O O . PHE A 1 92 ? 18.494 -3.414 -7.252 1.00 91.19 92 PHE A O 1
ATOM 715 N N . GLU A 1 93 ? 19.312 -2.586 -9.187 1.00 90.25 93 GLU A N 1
ATOM 716 C CA . GLU A 1 93 ? 20.598 -2.164 -8.630 1.00 90.25 93 GLU A CA 1
ATOM 717 C C . GLU A 1 93 ? 20.383 -1.166 -7.481 1.00 90.25 93 GLU A C 1
ATOM 719 O O . GLU A 1 93 ? 19.560 -0.256 -7.623 1.00 90.25 93 GLU A O 1
ATOM 724 N N . PRO A 1 94 ? 21.112 -1.260 -6.350 1.00 90.50 94 PRO A N 1
ATOM 725 C CA . PRO A 1 94 ? 20.867 -0.416 -5.178 1.00 90.50 94 PRO A CA 1
ATOM 726 C C . PRO A 1 94 ? 20.830 1.090 -5.469 1.00 90.50 94 PRO A C 1
ATOM 728 O O . PRO A 1 94 ? 20.018 1.805 -4.889 1.00 90.50 94 PRO A O 1
ATOM 731 N N . ALA A 1 95 ? 21.665 1.566 -6.397 1.00 87.88 95 ALA A N 1
ATOM 732 C CA . ALA A 1 95 ? 21.714 2.971 -6.808 1.00 87.88 95 ALA A CA 1
ATOM 733 C C . ALA A 1 95 ? 20.534 3.408 -7.703 1.00 87.88 95 ALA A C 1
ATOM 735 O O . ALA A 1 95 ? 20.323 4.602 -7.895 1.00 87.88 95 ALA A O 1
ATOM 736 N N . GLN A 1 96 ? 19.787 2.457 -8.266 1.00 85.81 96 GLN A N 1
ATOM 737 C CA . GLN A 1 96 ? 18.652 2.676 -9.168 1.00 85.81 96 GLN A CA 1
ATOM 738 C C . GLN A 1 96 ? 17.305 2.339 -8.515 1.00 85.81 96 GLN A C 1
ATOM 740 O O . GLN A 1 96 ? 16.259 2.537 -9.134 1.00 85.81 96 GLN A O 1
ATOM 745 N N . ARG A 1 97 ? 17.309 1.831 -7.275 1.00 90.12 97 ARG A N 1
ATOM 746 C CA . ARG A 1 97 ? 16.086 1.487 -6.545 1.00 90.12 97 ARG A CA 1
ATOM 747 C C . ARG A 1 97 ? 15.241 2.739 -6.302 1.00 90.12 97 ARG A C 1
ATOM 749 O O . ARG A 1 97 ? 15.723 3.673 -5.655 1.00 90.12 97 ARG A O 1
ATOM 756 N N . PRO A 1 98 ? 13.982 2.773 -6.769 1.00 89.12 98 PRO A N 1
ATOM 757 C CA . PRO A 1 98 ? 13.100 3.887 -6.467 1.00 89.12 98 PRO A CA 1
ATOM 758 C C . PRO A 1 98 ? 12.797 3.926 -4.964 1.00 89.12 98 PRO A C 1
ATOM 760 O O . PRO A 1 98 ? 12.659 2.891 -4.309 1.00 89.12 98 PRO A O 1
ATOM 763 N N . GLN A 1 99 ? 12.649 5.131 -4.413 1.00 91.50 99 GLN A N 1
ATOM 764 C CA . GLN A 1 99 ? 12.126 5.298 -3.061 1.00 91.50 99 GLN A CA 1
ATOM 765 C C . GLN A 1 99 ? 10.607 5.153 -3.094 1.00 91.50 99 GLN A C 1
ATOM 767 O O . GLN A 1 99 ? 9.903 6.009 -3.639 1.00 91.50 99 GLN A O 1
ATOM 772 N N . VAL A 1 100 ? 10.112 4.063 -2.513 1.00 93.38 100 VAL A N 1
ATOM 773 C CA . VAL A 1 100 ? 8.699 3.687 -2.550 1.00 93.38 100 VAL A CA 1
ATOM 774 C C . VAL A 1 100 ? 8.233 3.289 -1.153 1.00 93.38 100 VAL A C 1
ATOM 776 O O . VAL A 1 100 ? 8.971 2.669 -0.391 1.00 93.38 100 VAL A O 1
ATOM 779 N N . GLN A 1 101 ? 7.000 3.646 -0.821 1.00 95.50 101 GLN A N 1
ATOM 780 C CA . GLN A 1 101 ? 6.274 3.156 0.343 1.00 95.50 101 GLN A CA 1
ATOM 781 C C . GLN A 1 101 ? 4.938 2.564 -0.096 1.00 95.50 101 GLN A C 1
ATOM 783 O O . GLN A 1 101 ? 4.388 2.963 -1.120 1.00 95.50 101 GLN A O 1
ATOM 788 N N . ILE A 1 102 ? 4.401 1.637 0.690 1.00 97.12 102 ILE A N 1
ATOM 789 C CA . ILE A 1 102 ? 3.140 0.963 0.388 1.00 97.12 102 ILE A CA 1
ATOM 790 C C . ILE A 1 102 ? 2.219 0.938 1.603 1.00 97.12 102 ILE A C 1
ATOM 792 O O . ILE A 1 102 ? 2.667 0.729 2.733 1.00 97.12 102 ILE A O 1
ATOM 796 N N . PHE A 1 103 ? 0.926 1.123 1.352 1.00 97.62 103 PHE A N 1
ATOM 797 C CA . PHE A 1 103 ? -0.125 1.022 2.353 1.00 97.62 103 PHE A CA 1
ATOM 798 C C . PHE A 1 103 ? -1.299 0.180 1.856 1.00 97.62 103 PHE A C 1
ATOM 800 O O . PHE A 1 103 ? -1.709 0.277 0.700 1.00 97.62 103 PHE A O 1
ATOM 807 N N . ALA A 1 104 ? -1.883 -0.591 2.769 1.00 97.50 104 ALA A N 1
ATOM 808 C CA . ALA A 1 104 ? -3.199 -1.177 2.588 1.00 97.50 104 ALA A CA 1
ATOM 809 C C . ALA A 1 104 ? -4.275 -0.096 2.753 1.00 97.50 104 ALA A C 1
ATOM 811 O O . ALA A 1 104 ? -4.446 0.458 3.835 1.00 97.50 104 ALA A O 1
ATOM 812 N N . ALA A 1 105 ? -5.025 0.197 1.703 1.00 96.19 105 ALA A N 1
ATOM 813 C CA . ALA A 1 105 ? -6.062 1.212 1.710 1.00 96.19 105 ALA A CA 1
ATOM 814 C C . ALA A 1 105 ? -7.411 0.584 1.355 1.00 96.19 105 ALA A C 1
ATOM 816 O O . ALA A 1 105 ? -7.505 -0.060 0.318 1.00 96.19 105 ALA A O 1
ATOM 817 N N . PRO A 1 106 ? -8.469 0.795 2.156 1.00 94.69 106 PRO A N 1
ATOM 818 C CA . PRO A 1 106 ? -9.830 0.550 1.700 1.00 94.69 106 PRO A CA 1
ATOM 819 C C . PRO A 1 106 ? -10.135 1.527 0.563 1.00 94.69 106 PRO A C 1
ATOM 821 O O . PRO A 1 106 ? -10.301 2.731 0.799 1.00 94.69 106 PRO A O 1
ATOM 824 N N . ILE A 1 107 ? -10.142 1.023 -0.669 1.00 94.88 107 ILE A N 1
ATOM 825 C CA . ILE A 1 107 ? -10.412 1.822 -1.858 1.00 94.88 107 ILE A CA 1
ATOM 826 C C . ILE A 1 107 ? -11.914 1.775 -2.103 1.00 94.88 107 ILE A C 1
ATOM 828 O O . ILE A 1 107 ? -12.561 0.746 -1.943 1.00 94.88 107 ILE A O 1
ATOM 832 N N . ALA A 1 108 ? -12.508 2.911 -2.432 1.00 92.69 108 ALA A N 1
ATOM 833 C CA . ALA A 1 108 ? -13.939 3.040 -2.637 1.00 92.69 108 ALA A CA 1
ATOM 834 C C . ALA A 1 108 ? -14.329 2.496 -4.030 1.00 92.69 108 ALA A C 1
ATOM 836 O O . ALA A 1 108 ? -13.609 2.782 -4.989 1.00 92.69 108 ALA A O 1
ATOM 837 N N . PRO A 1 109 ? -15.431 1.729 -4.202 1.00 90.44 109 PRO A N 1
ATOM 838 C CA . PRO A 1 109 ? -15.778 1.124 -5.496 1.00 90.44 109 PRO A CA 1
ATOM 839 C C . PRO A 1 109 ? -15.841 2.102 -6.669 1.00 90.44 109 PRO A C 1
ATOM 841 O O . PRO A 1 109 ? -15.418 1.762 -7.770 1.00 90.44 109 PRO A O 1
ATOM 844 N N . GLN A 1 110 ? -16.287 3.334 -6.431 1.00 90.94 110 GLN A N 1
ATOM 845 C CA . GLN A 1 110 ? -16.342 4.392 -7.437 1.00 90.94 110 GLN A CA 1
ATOM 846 C C . GLN A 1 110 ? -14.971 4.828 -7.978 1.00 90.94 110 GLN A C 1
ATOM 848 O O . GLN A 1 110 ? -14.924 5.520 -8.991 1.00 90.94 110 GLN A O 1
ATOM 853 N N . ALA A 1 111 ? -13.865 4.464 -7.319 1.00 90.88 111 ALA A N 1
ATOM 854 C CA . ALA A 1 111 ? -12.523 4.670 -7.862 1.00 90.88 111 ALA A CA 1
ATOM 855 C C . ALA A 1 111 ? -12.235 3.730 -9.046 1.00 90.88 111 ALA A C 1
ATOM 857 O O . ALA A 1 111 ? -11.413 4.064 -9.893 1.00 90.88 111 ALA A O 1
ATOM 858 N N . GLY A 1 112 ? -12.920 2.581 -9.127 1.00 91.56 112 GLY A N 1
ATOM 859 C CA . GLY A 1 112 ? -12.802 1.634 -10.238 1.00 91.56 112 GLY A CA 1
ATOM 860 C C . GLY A 1 112 ? -11.457 0.905 -10.330 1.00 91.56 112 GLY A C 1
ATOM 861 O O . GLY A 1 112 ? -11.151 0.360 -11.386 1.00 91.56 112 GLY A O 1
ATOM 862 N N . VAL A 1 113 ? -10.658 0.910 -9.259 1.00 92.88 113 VAL A N 1
ATOM 863 C CA . VAL A 1 113 ? -9.324 0.296 -9.192 1.00 92.88 113 VAL A CA 1
ATOM 864 C C . VAL A 1 113 ? -9.132 -0.448 -7.869 1.00 92.88 113 VAL A C 1
ATOM 866 O O . VAL A 1 113 ? -9.716 -0.063 -6.855 1.00 92.88 113 VAL A O 1
ATOM 869 N N . ASP A 1 114 ? -8.285 -1.477 -7.874 1.00 94.44 114 ASP A N 1
ATOM 870 C CA . ASP A 1 114 ? -7.897 -2.234 -6.670 1.00 94.44 114 ASP A CA 1
ATOM 871 C C . ASP A 1 114 ? -6.572 -1.741 -6.065 1.00 94.44 114 ASP A C 1
ATOM 873 O O . ASP A 1 114 ? -6.188 -2.130 -4.964 1.00 94.44 114 ASP A O 1
ATOM 877 N N . GLY A 1 115 ? -5.880 -0.846 -6.767 1.00 95.56 115 GLY A N 1
ATOM 878 C CA . GLY A 1 115 ? -4.673 -0.170 -6.322 1.00 95.56 115 GLY A CA 1
ATOM 879 C C . GLY A 1 115 ? -4.432 1.102 -7.128 1.00 95.56 115 GLY A C 1
ATOM 880 O O . GLY A 1 115 ? -5.065 1.332 -8.156 1.00 95.56 115 GLY A O 1
ATOM 881 N N . PHE A 1 116 ? -3.567 1.971 -6.619 1.00 94.69 116 PHE A N 1
ATOM 882 C CA . PHE A 1 116 ? -3.042 3.111 -7.362 1.00 94.69 116 PHE A CA 1
ATOM 883 C C . PHE A 1 116 ? -1.699 3.567 -6.784 1.00 94.69 116 PHE A C 1
ATOM 885 O O . PHE A 1 116 ? -1.436 3.457 -5.582 1.00 94.69 116 PHE A O 1
ATOM 892 N N . CYS A 1 117 ? -0.869 4.177 -7.625 1.00 93.12 117 CYS A N 1
ATOM 893 C CA . CYS A 1 117 ? 0.325 4.897 -7.198 1.00 93.12 117 CYS A CA 1
ATOM 894 C C . CYS A 1 117 ? 0.104 6.420 -7.180 1.00 93.12 117 CYS A C 1
ATOM 896 O O . CYS A 1 117 ? -0.648 6.987 -7.975 1.00 93.12 117 CYS A O 1
ATOM 898 N N . THR A 1 118 ? 0.797 7.119 -6.284 1.00 88.94 118 THR A N 1
ATOM 899 C CA . THR A 1 118 ? 0.833 8.584 -6.236 1.00 88.94 118 THR A CA 1
ATOM 900 C C . THR A 1 118 ? 2.258 9.084 -6.059 1.00 88.94 118 THR A C 1
ATOM 902 O O . THR A 1 118 ? 3.014 8.637 -5.196 1.00 88.94 118 THR A O 1
ATOM 905 N N . ARG A 1 119 ? 2.608 10.057 -6.902 1.00 82.94 119 ARG A N 1
ATOM 906 C CA . ARG A 1 119 ? 3.894 10.769 -6.911 1.00 82.94 119 ARG A CA 1
ATOM 907 C C . ARG A 1 119 ? 3.800 12.146 -6.256 1.00 82.94 119 ARG A C 1
ATOM 909 O O . ARG A 1 119 ? 4.709 12.959 -6.376 1.00 82.94 119 ARG A O 1
ATOM 916 N N . ARG A 1 120 ? 2.680 12.434 -5.580 1.00 79.44 120 ARG A N 1
ATOM 917 C CA . ARG A 1 120 ? 2.493 13.687 -4.828 1.00 79.44 120 ARG A CA 1
ATOM 918 C C . ARG A 1 120 ? 3.427 13.786 -3.623 1.00 79.44 120 ARG A C 1
ATOM 920 O O . ARG A 1 120 ? 3.625 14.875 -3.091 1.00 79.44 120 ARG A O 1
ATOM 927 N N . THR A 1 121 ? 3.988 12.657 -3.208 1.00 77.44 121 THR A N 1
ATOM 928 C CA . THR A 1 121 ? 4.961 12.539 -2.131 1.00 77.44 121 THR A CA 1
ATOM 929 C C . THR A 1 121 ? 6.241 11.908 -2.654 1.00 77.44 121 THR A C 1
ATOM 931 O O . THR A 1 121 ? 6.207 11.099 -3.581 1.00 77.44 121 THR A O 1
ATOM 934 N N . THR A 1 122 ? 7.349 12.241 -2.004 1.00 82.19 122 THR A N 1
ATOM 935 C CA . THR A 1 122 ? 8.554 11.416 -1.993 1.00 82.19 122 THR A CA 1
ATOM 936 C C . THR A 1 122 ? 8.639 10.818 -0.585 1.00 82.19 122 THR A C 1
ATOM 938 O O . THR A 1 122 ? 8.483 11.567 0.378 1.00 82.19 122 THR A O 1
ATOM 941 N N . PRO A 1 123 ? 8.785 9.492 -0.420 1.00 89.56 123 PRO A N 1
ATOM 942 C CA . PRO A 1 123 ? 8.803 8.454 -1.454 1.00 89.56 123 PRO A CA 1
ATOM 943 C C . PRO A 1 123 ? 7.475 8.356 -2.227 1.00 89.56 123 PRO A C 1
ATOM 945 O O . PRO A 1 123 ? 6.429 8.829 -1.764 1.00 89.56 123 PRO A O 1
ATOM 948 N N . ILE A 1 124 ? 7.526 7.699 -3.390 1.00 91.88 124 ILE A N 1
ATOM 949 C CA . ILE A 1 124 ? 6.335 7.316 -4.160 1.00 91.88 124 ILE A CA 1
ATOM 950 C C . ILE A 1 124 ? 5.450 6.462 -3.256 1.00 91.88 124 ILE A C 1
ATOM 952 O O . ILE A 1 124 ? 5.939 5.533 -2.616 1.00 91.88 124 ILE A O 1
ATOM 956 N N . THR A 1 125 ? 4.155 6.755 -3.203 1.00 94.62 125 THR A N 1
ATOM 957 C CA . THR A 1 125 ? 3.221 5.988 -2.375 1.00 94.62 125 THR A CA 1
ATOM 958 C C . THR A 1 125 ? 2.402 5.055 -3.250 1.00 94.62 125 THR A C 1
ATOM 960 O O . THR A 1 125 ? 1.738 5.505 -4.181 1.00 94.62 125 THR A O 1
ATOM 963 N N . LEU A 1 126 ? 2.425 3.765 -2.935 1.00 96.31 126 LEU A N 1
ATOM 964 C CA . LEU A 1 126 ? 1.504 2.770 -3.469 1.00 96.31 126 LEU A CA 1
ATOM 965 C C . LEU A 1 126 ? 0.375 2.568 -2.459 1.00 96.31 126 LEU A C 1
ATOM 967 O O . LEU A 1 126 ? 0.621 2.399 -1.262 1.00 96.31 126 LEU A O 1
ATOM 971 N N . MET A 1 127 ? -0.862 2.577 -2.932 1.00 96.75 127 MET A N 1
ATOM 972 C CA . MET A 1 127 ? -2.031 2.193 -2.153 1.00 96.75 127 MET A CA 1
ATOM 973 C C . MET A 1 127 ? -2.679 1.002 -2.826 1.00 96.75 127 MET A C 1
ATOM 975 O O . MET A 1 127 ? -2.958 1.043 -4.017 1.00 96.75 127 MET A O 1
ATOM 979 N N . VAL A 1 128 ? -2.895 -0.058 -2.063 1.00 97.12 128 VAL A N 1
ATOM 980 C CA . VAL A 1 128 ? -3.476 -1.312 -2.545 1.00 97.12 128 VAL A CA 1
ATOM 981 C C . VAL A 1 128 ? -4.646 -1.665 -1.645 1.00 97.12 128 VAL A C 1
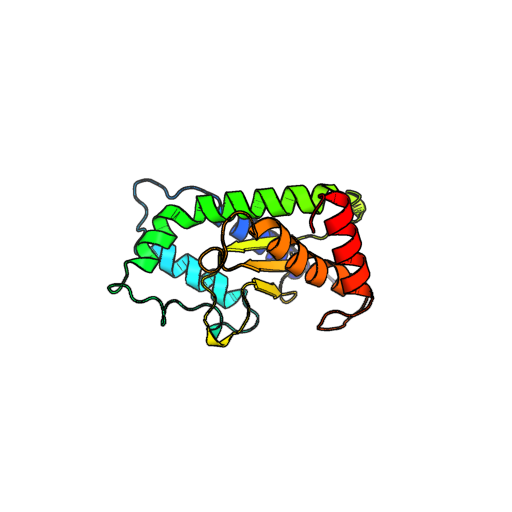ATOM 983 O O . VAL A 1 128 ? -4.525 -1.504 -0.433 1.00 97.12 128 VAL A O 1
ATOM 986 N N . ASP A 1 129 ? -5.749 -2.156 -2.203 1.00 95.88 129 ASP A N 1
ATOM 987 C CA . ASP A 1 129 ? -6.890 -2.679 -1.452 1.00 95.88 129 ASP A CA 1
ATOM 988 C C . ASP A 1 129 ? -6.823 -4.213 -1.341 1.00 95.88 129 ASP A C 1
ATOM 990 O O . ASP A 1 129 ? -7.415 -4.941 -2.144 1.00 95.88 129 ASP A O 1
ATOM 994 N N . PRO A 1 130 ? -6.128 -4.753 -0.322 1.00 92.62 130 PRO A N 1
ATOM 995 C CA . PRO A 1 130 ? -6.047 -6.193 -0.108 1.00 92.62 130 PRO A CA 1
ATOM 996 C C . PRO A 1 130 ? -7.389 -6.826 0.285 1.00 92.62 130 PRO A C 1
ATOM 998 O O . PRO A 1 130 ? -7.463 -8.049 0.366 1.00 92.62 130 PRO A O 1
ATOM 1001 N N . GLY A 1 131 ? -8.426 -6.031 0.579 1.00 91.00 131 GLY A N 1
ATOM 1002 C CA . GLY A 1 131 ? -9.763 -6.531 0.895 1.00 91.00 131 GLY A CA 1
ATOM 1003 C C . GLY A 1 131 ? -10.557 -6.968 -0.337 1.00 91.00 131 GLY A C 1
ATOM 1004 O O . GLY A 1 131 ? -11.515 -7.726 -0.194 1.00 91.00 131 GLY A O 1
ATOM 1005 N N . ARG A 1 132 ? -10.160 -6.523 -1.536 1.00 89.31 132 ARG A N 1
ATOM 1006 C CA . ARG A 1 132 ? -10.842 -6.821 -2.811 1.00 89.31 132 ARG A CA 1
ATOM 1007 C C . ARG A 1 132 ? -10.217 -7.958 -3.603 1.00 89.31 132 ARG A C 1
ATOM 1009 O O . ARG A 1 132 ? -10.884 -8.548 -4.448 1.00 89.31 132 ARG A O 1
ATOM 1016 N N . ILE A 1 133 ? -8.956 -8.266 -3.321 1.00 92.44 133 ILE A N 1
ATOM 1017 C CA . ILE A 1 133 ? -8.175 -9.259 -4.057 1.00 92.44 133 ILE A CA 1
ATOM 1018 C C . ILE A 1 133 ? -7.656 -10.356 -3.132 1.00 92.44 133 ILE A C 1
ATOM 1020 O O . ILE A 1 133 ? -7.324 -10.125 -1.965 1.00 92.44 133 ILE A O 1
ATOM 1024 N N . VAL A 1 134 ? -7.554 -11.576 -3.656 1.00 93.56 134 VAL A N 1
ATOM 1025 C CA . VAL A 1 134 ? -7.043 -12.698 -2.866 1.00 93.56 134 VAL A CA 1
ATOM 1026 C C . VAL A 1 134 ? -5.538 -12.534 -2.600 1.00 93.56 134 VAL A C 1
ATOM 1028 O O . VAL A 1 134 ? -4.819 -12.017 -3.454 1.00 93.56 134 VAL A O 1
ATOM 1031 N N . PRO A 1 135 ? -5.010 -13.012 -1.454 1.00 94.25 135 PRO A N 1
ATOM 1032 C CA . PRO A 1 135 ? -3.595 -12.841 -1.103 1.00 94.25 135 PRO A CA 1
ATOM 1033 C C . PRO A 1 135 ? -2.571 -13.377 -2.108 1.00 94.25 135 PRO A C 1
ATOM 1035 O O . PRO A 1 135 ? -1.414 -12.966 -2.055 1.00 94.25 135 PRO A O 1
ATOM 1038 N N . ALA A 1 136 ? -2.972 -14.308 -2.978 1.00 94.31 136 ALA A N 1
ATOM 1039 C CA . ALA A 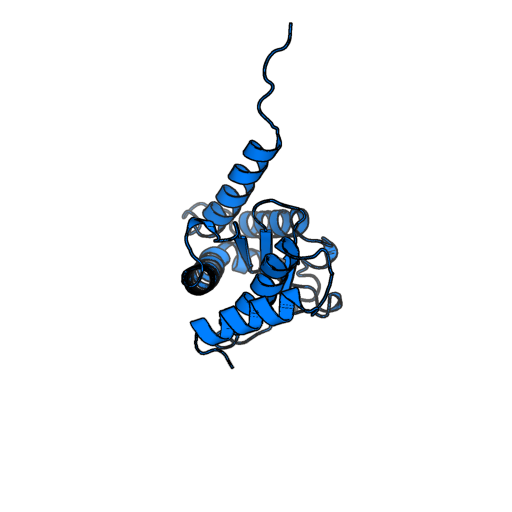1 136 ? -2.123 -14.844 -4.039 1.00 94.31 136 ALA A CA 1
ATOM 1040 C C . ALA A 1 136 ? -1.860 -13.824 -5.161 1.00 94.31 136 ALA A C 1
ATOM 1042 O O . ALA A 1 136 ? -0.791 -13.858 -5.759 1.00 94.31 136 ALA A O 1
ATOM 1043 N N . ASP A 1 137 ? -2.783 -12.884 -5.380 1.00 94.88 137 ASP A N 1
ATOM 1044 C CA . ASP A 1 137 ? -2.702 -11.899 -6.465 1.00 94.88 137 ASP A CA 1
ATOM 1045 C C . ASP A 1 137 ? -2.031 -10.589 -6.019 1.00 94.88 137 ASP A C 1
ATOM 1047 O O . ASP A 1 137 ? -1.737 -9.716 -6.837 1.00 94.88 137 ASP A O 1
ATOM 1051 N N . TRP A 1 138 ? -1.744 -10.443 -4.718 1.00 96.38 138 TRP A N 1
ATOM 1052 C CA . TRP A 1 138 ? -1.105 -9.242 -4.171 1.00 96.38 138 TRP A CA 1
ATOM 1053 C C . TRP A 1 138 ? 0.236 -8.916 -4.848 1.00 96.38 138 TRP A C 1
ATOM 1055 O O . TRP A 1 138 ? 0.426 -7.749 -5.180 1.00 96.38 138 TRP A O 1
ATOM 1065 N N . PRO A 1 139 ? 1.156 -9.873 -5.102 1.00 96.94 139 PRO A N 1
ATOM 1066 C CA . PRO A 1 139 ? 2.413 -9.568 -5.787 1.00 96.94 139 PRO A CA 1
ATOM 1067 C C . PRO A 1 139 ? 2.214 -8.952 -7.172 1.00 96.94 139 PRO A C 1
ATOM 1069 O O . PRO A 1 139 ? 2.867 -7.961 -7.487 1.00 96.94 139 PRO A O 1
ATOM 1072 N N . GLY A 1 140 ? 1.269 -9.479 -7.958 1.00 96.06 140 GLY A N 1
ATOM 1073 C CA . GLY A 1 140 ? 0.943 -8.946 -9.280 1.00 96.06 140 GLY A CA 1
ATOM 1074 C C . GLY A 1 140 ? 0.416 -7.513 -9.212 1.00 96.06 140 GLY A C 1
ATOM 1075 O O . GLY A 1 140 ? 0.882 -6.650 -9.955 1.00 96.06 140 GLY A O 1
ATOM 1076 N N . LEU A 1 141 ? -0.490 -7.223 -8.272 1.00 96.06 141 LEU A N 1
ATOM 1077 C CA . LEU A 1 141 ? -1.002 -5.864 -8.091 1.00 96.06 141 LEU A CA 1
ATOM 1078 C C . LEU A 1 141 ? 0.083 -4.893 -7.599 1.00 96.06 141 LEU A C 1
ATOM 1080 O O . LEU A 1 141 ? 0.199 -3.784 -8.114 1.00 96.06 141 LEU A O 1
ATOM 1084 N N . VAL A 1 142 ? 0.917 -5.294 -6.635 1.00 97.50 142 VAL A N 1
ATOM 1085 C CA . VAL A 1 142 ? 2.018 -4.438 -6.158 1.00 97.50 142 VAL A CA 1
ATOM 1086 C C . VAL A 1 142 ? 3.028 -4.182 -7.278 1.00 97.50 142 VAL A C 1
ATOM 1088 O O . VAL A 1 142 ? 3.483 -3.049 -7.428 1.00 97.50 142 VAL A O 1
ATOM 1091 N N . ALA A 1 143 ? 3.341 -5.191 -8.097 1.00 96.94 143 ALA A N 1
ATOM 1092 C CA . ALA A 1 143 ? 4.196 -5.035 -9.270 1.00 96.94 143 ALA A CA 1
ATOM 1093 C C . ALA A 1 143 ? 3.592 -4.058 -10.289 1.00 96.94 143 ALA A C 1
ATOM 1095 O O . ALA A 1 143 ? 4.310 -3.205 -10.808 1.00 96.94 143 ALA A O 1
ATOM 1096 N N . HIS A 1 144 ? 2.279 -4.128 -10.528 1.00 95.88 144 HIS A N 1
ATOM 1097 C CA . HIS A 1 144 ? 1.560 -3.196 -11.397 1.00 95.88 144 HIS A CA 1
ATOM 1098 C C . HIS A 1 144 ? 1.711 -1.743 -10.926 1.00 95.88 144 HIS A C 1
ATOM 1100 O O . HIS A 1 144 ? 2.145 -0.873 -11.686 1.00 95.88 144 HIS A O 1
ATOM 1106 N N . GLU A 1 145 ? 1.426 -1.475 -9.652 1.00 95.69 145 GLU A N 1
ATOM 1107 C CA . GLU A 1 145 ? 1.513 -0.116 -9.109 1.00 95.69 145 GLU A CA 1
ATOM 1108 C C . GLU A 1 145 ? 2.958 0.386 -9.007 1.00 95.69 145 GLU A C 1
ATOM 1110 O O . GLU A 1 145 ? 3.244 1.561 -9.265 1.00 95.69 145 GLU A O 1
ATOM 1115 N N . LEU A 1 146 ? 3.902 -0.506 -8.700 1.00 95.50 146 LEU A N 1
ATOM 1116 C CA . LEU A 1 146 ? 5.325 -0.191 -8.729 1.00 95.50 146 LEU A CA 1
ATOM 1117 C C . LEU A 1 146 ? 5.792 0.145 -10.149 1.00 95.50 146 LEU A C 1
ATOM 1119 O O . LEU A 1 146 ? 6.550 1.100 -10.321 1.00 95.50 146 LEU A O 1
ATOM 1123 N N . ALA A 1 147 ? 5.324 -0.578 -11.170 1.00 94.38 147 ALA A N 1
ATOM 1124 C CA . ALA A 1 147 ? 5.648 -0.293 -12.563 1.00 94.38 147 ALA A CA 1
ATOM 1125 C C . ALA A 1 147 ? 5.183 1.108 -12.968 1.00 94.38 147 ALA A C 1
ATOM 1127 O O . ALA A 1 147 ? 5.944 1.834 -13.612 1.00 94.38 147 ALA A O 1
ATOM 1128 N N . HIS A 1 148 ? 3.993 1.537 -12.530 1.00 92.44 148 HIS A N 1
ATOM 1129 C CA . HIS A 1 148 ? 3.572 2.927 -12.693 1.00 92.44 148 HIS A CA 1
ATOM 1130 C C . HIS A 1 148 ? 4.535 3.895 -11.999 1.00 92.44 148 HIS A C 1
ATOM 1132 O O . HIS A 1 148 ? 4.960 4.868 -12.622 1.00 92.44 148 HIS A O 1
ATOM 1138 N N . GLY A 1 149 ? 4.945 3.622 -10.757 1.00 90.00 149 GLY A N 1
ATOM 1139 C CA . GLY A 1 149 ? 5.936 4.430 -10.039 1.00 90.00 149 GLY A CA 1
ATOM 1140 C C . GLY A 1 149 ? 7.294 4.534 -10.752 1.00 90.00 149 GLY A C 1
ATOM 1141 O O . GLY A 1 149 ? 7.854 5.625 -10.852 1.00 90.00 149 GLY A O 1
ATOM 1142 N N . VAL A 1 150 ? 7.799 3.427 -11.303 1.00 89.06 150 VAL A N 1
ATOM 1143 C CA . VAL A 1 150 ? 9.097 3.347 -11.997 1.00 89.06 150 VAL A CA 1
ATOM 1144 C C . VAL A 1 150 ? 9.051 4.023 -13.364 1.00 89.06 150 VAL A C 1
ATOM 1146 O O . VAL A 1 150 ? 9.889 4.876 -13.656 1.00 89.06 150 VAL A O 1
ATOM 1149 N N . ALA A 1 151 ? 8.064 3.694 -14.199 1.00 85.50 151 ALA A N 1
ATOM 1150 C CA . ALA A 1 151 ? 7.913 4.226 -15.560 1.00 85.50 151 ALA A CA 1
ATOM 1151 C C . ALA A 1 151 ? 7.896 5.753 -15.607 1.00 85.50 151 ALA A C 1
ATOM 1153 O O . ALA A 1 151 ? 8.433 6.398 -16.503 1.00 85.50 151 ALA A O 1
ATOM 1154 N N . SER A 1 152 ? 7.306 6.310 -14.570 1.00 70.25 152 SER A N 1
ATOM 1155 C CA . SER A 1 152 ? 7.141 7.726 -14.333 1.00 70.25 152 SER A CA 1
ATOM 1156 C C . SER A 1 152 ? 8.425 8.500 -14.062 1.00 70.25 152 SER A C 1
ATOM 1158 O O . SER A 1 152 ? 8.422 9.725 -14.160 1.00 70.25 152 SER A O 1
ATOM 1160 N N . SER A 1 153 ? 9.502 7.805 -13.690 1.00 64.56 153 SER A N 1
ATOM 1161 C CA . SER A 1 153 ? 10.842 8.392 -13.600 1.00 64.56 153 SER A CA 1
ATOM 1162 C C . SER A 1 153 ? 11.530 8.489 -14.968 1.00 64.56 153 SER A C 1
ATOM 1164 O O . SER A 1 153 ? 12.506 9.220 -15.106 1.00 64.56 153 SER A O 1
ATOM 1166 N N . ILE A 1 154 ? 11.005 7.777 -15.975 1.00 61.56 154 ILE A N 1
ATOM 1167 C CA . ILE A 1 154 ? 11.544 7.695 -17.337 1.00 61.56 154 ILE A CA 1
ATOM 1168 C C . ILE A 1 154 ? 10.786 8.654 -18.267 1.00 61.56 154 ILE A C 1
ATOM 1170 O O . ILE A 1 154 ? 11.419 9.426 -18.981 1.00 61.56 154 ILE A O 1
ATOM 1174 N N . GLU A 1 155 ? 9.447 8.655 -18.228 1.00 59.62 155 GLU A N 1
ATOM 1175 C CA . GLU A 1 155 ? 8.599 9.564 -19.015 1.00 59.62 155 GLU A CA 1
ATOM 1176 C C . GLU A 1 155 ? 7.349 10.004 -18.226 1.00 59.62 155 GLU A C 1
ATOM 1178 O O . GLU A 1 155 ? 6.704 9.179 -17.569 1.00 59.62 155 GLU A O 1
ATOM 1183 N N . PRO A 1 156 ? 6.943 11.287 -18.293 1.00 59.75 156 PRO A N 1
ATOM 1184 C CA . PRO A 1 156 ? 5.707 11.762 -17.684 1.00 59.75 156 PRO A CA 1
ATOM 1185 C C . PRO A 1 156 ? 4.497 11.344 -18.536 1.00 59.75 156 PRO A C 1
ATOM 1187 O O . PRO A 1 156 ? 3.920 12.153 -19.255 1.00 59.75 156 PRO A O 1
ATOM 1190 N N . SER A 1 157 ? 4.105 10.071 -18.459 1.00 60.22 157 SER A N 1
ATOM 1191 C CA . SER A 1 157 ? 2.824 9.593 -18.993 1.00 60.22 157 SER A CA 1
ATOM 1192 C C . SER A 1 157 ? 1.984 8.979 -17.878 1.00 60.22 157 SER A C 1
ATOM 1194 O O . SER A 1 157 ? 2.492 8.190 -17.079 1.00 60.22 157 SER A O 1
ATOM 1196 N N . GLU A 1 158 ? 0.703 9.329 -17.826 1.00 65.62 158 GLU A N 1
ATOM 1197 C CA . GLU A 1 158 ? -0.294 8.601 -17.044 1.00 65.62 158 GLU A CA 1
ATOM 1198 C C . GLU A 1 158 ? -0.815 7.445 -17.916 1.00 65.62 158 GLU A C 1
ATOM 1200 O O . GLU A 1 158 ? -1.262 7.673 -19.039 1.00 65.62 158 GLU A O 1
ATOM 1205 N N . GLY A 1 159 ? -0.699 6.200 -17.439 1.00 77.19 159 GLY A N 1
ATOM 1206 C CA . GLY A 1 159 ? -1.176 5.002 -18.147 1.00 77.19 159 GLY A CA 1
ATOM 1207 C C . GLY A 1 159 ? -0.095 3.968 -18.489 1.00 77.19 159 GLY A C 1
ATOM 1208 O O . GLY A 1 159 ? 1.017 3.993 -17.959 1.00 77.19 159 GLY A O 1
ATOM 1209 N N . HIS A 1 160 ? -0.445 3.022 -19.367 1.00 87.50 160 HIS A N 1
ATOM 1210 C CA . HIS A 1 160 ? 0.371 1.849 -19.727 1.00 87.50 160 HIS A CA 1
ATOM 1211 C C . HIS A 1 160 ? 1.249 2.078 -20.968 1.00 87.50 160 HIS A C 1
ATOM 1213 O O . HIS A 1 160 ? 1.297 1.255 -21.880 1.00 87.50 160 HIS A O 1
ATOM 1219 N N . GLY A 1 161 ? 1.934 3.224 -21.023 1.00 84.88 161 GLY A N 1
ATOM 1220 C CA . GLY A 1 161 ? 2.857 3.569 -22.110 1.00 84.88 161 GLY A CA 1
ATOM 1221 C C . GLY A 1 161 ? 4.124 2.700 -22.151 1.00 84.88 161 GLY A C 1
ATOM 1222 O O . GLY A 1 161 ? 4.296 1.755 -21.380 1.00 84.88 161 GLY A O 1
ATOM 1223 N N . HIS A 1 162 ? 5.070 3.041 -23.032 1.00 86.44 162 HIS A N 1
ATOM 1224 C CA . HIS A 1 162 ? 6.287 2.242 -23.233 1.00 86.44 162 HIS A CA 1
ATOM 1225 C C . HIS A 1 162 ? 7.133 2.085 -21.955 1.00 86.44 162 HIS A C 1
ATOM 1227 O O . HIS A 1 162 ? 7.600 0.984 -21.656 1.00 86.44 162 HIS A O 1
ATOM 1233 N N . GLY A 1 163 ? 7.286 3.157 -21.167 1.00 88.19 163 GLY A N 1
ATOM 1234 C CA . GLY A 1 163 ? 7.990 3.108 -19.881 1.00 88.19 163 GLY A CA 1
ATOM 1235 C C . GLY A 1 163 ? 7.353 2.129 -18.889 1.00 88.19 163 GLY A C 1
ATOM 1236 O O . GLY A 1 163 ? 8.069 1.374 -18.231 1.00 88.19 163 GLY A O 1
ATOM 1237 N N . PHE A 1 164 ? 6.017 2.086 -18.835 1.00 91.44 164 PHE A N 1
ATOM 1238 C CA . PHE A 1 164 ? 5.275 1.126 -18.015 1.00 91.44 164 PHE A CA 1
ATOM 1239 C C . PHE A 1 164 ? 5.511 -0.299 -18.496 1.00 91.44 164 PHE A C 1
ATOM 1241 O O . PHE A 1 164 ? 5.908 -1.140 -17.697 1.00 91.44 164 PHE A O 1
ATOM 1248 N N . GLY A 1 165 ? 5.352 -0.550 -19.799 1.00 90.62 165 GLY A N 1
ATOM 1249 C CA . GLY A 1 165 ? 5.565 -1.872 -20.392 1.00 90.62 165 GLY A CA 1
ATOM 1250 C C . GLY A 1 165 ? 6.949 -2.443 -20.072 1.00 90.62 165 GLY A C 1
ATOM 1251 O O . GLY A 1 165 ? 7.076 -3.604 -19.694 1.00 90.62 165 GLY A O 1
ATOM 1252 N N . ARG A 1 166 ? 7.991 -1.607 -20.146 1.00 91.25 166 ARG A N 1
ATOM 1253 C CA . ARG A 1 166 ? 9.353 -2.004 -19.766 1.00 91.25 166 ARG A CA 1
ATOM 1254 C C . ARG A 1 166 ? 9.488 -2.310 -18.276 1.00 91.25 166 ARG A C 1
ATOM 1256 O O . ARG A 1 166 ? 10.139 -3.291 -17.928 1.00 91.25 166 ARG A O 1
ATOM 1263 N N . ALA A 1 167 ? 8.906 -1.477 -17.415 1.00 91.50 167 ALA A N 1
ATOM 1264 C CA . ALA A 1 167 ? 8.975 -1.663 -15.971 1.00 91.50 167 ALA A CA 1
ATOM 1265 C C . ALA A 1 167 ? 8.239 -2.935 -15.530 1.00 91.50 167 ALA A C 1
ATOM 1267 O O . ALA A 1 167 ? 8.816 -3.741 -14.804 1.00 91.50 167 ALA A O 1
ATOM 1268 N N . ILE A 1 168 ? 7.011 -3.160 -16.010 1.00 94.00 168 ILE A N 1
ATOM 1269 C CA . ILE A 1 168 ? 6.241 -4.350 -15.639 1.00 94.00 168 ILE A CA 1
ATOM 1270 C C . ILE A 1 168 ? 6.877 -5.627 -16.193 1.00 94.00 168 ILE A C 1
ATOM 1272 O O . ILE A 1 168 ? 6.990 -6.601 -15.463 1.00 94.00 168 ILE A O 1
ATOM 1276 N N . ALA A 1 169 ? 7.404 -5.609 -17.425 1.00 92.69 169 ALA A N 1
ATOM 1277 C CA . ALA A 1 169 ? 8.117 -6.761 -17.976 1.00 92.69 169 ALA A CA 1
ATOM 1278 C C . ALA A 1 169 ? 9.366 -7.112 -17.153 1.00 92.69 169 ALA A C 1
ATOM 1280 O O . ALA A 1 169 ? 9.620 -8.283 -16.892 1.00 92.69 169 ALA A O 1
ATOM 1281 N N . HIS A 1 170 ? 10.131 -6.108 -16.712 1.00 91.81 170 HIS A N 1
ATOM 1282 C CA . HIS A 1 170 ? 11.280 -6.326 -15.833 1.00 91.81 170 HIS A CA 1
ATOM 1283 C C . HIS A 1 170 ? 10.867 -6.960 -14.498 1.00 91.81 170 HIS A C 1
ATOM 1285 O O . HIS A 1 170 ? 11.477 -7.942 -14.081 1.00 91.81 170 HIS A O 1
ATOM 1291 N N . LEU A 1 171 ? 9.819 -6.429 -13.860 1.00 92.75 171 LEU A N 1
ATOM 1292 C CA . LEU A 1 171 ? 9.309 -6.937 -12.585 1.00 92.75 171 LEU A CA 1
ATOM 1293 C C . LEU A 1 171 ? 8.766 -8.366 -12.712 1.00 92.75 171 LEU A C 1
ATOM 1295 O O . LEU A 1 171 ? 9.105 -9.208 -11.884 1.00 92.75 171 LEU A O 1
ATOM 1299 N N . CYS A 1 172 ? 7.981 -8.661 -13.754 1.00 92.12 172 CYS A N 1
ATOM 1300 C CA . CYS A 1 172 ? 7.440 -10.002 -13.965 1.00 92.12 172 CYS A CA 1
ATOM 1301 C C . CYS A 1 172 ? 8.543 -11.030 -14.230 1.00 92.12 172 CYS A C 1
ATOM 1303 O O . CYS A 1 172 ? 8.526 -12.098 -13.628 1.00 92.12 172 CYS A O 1
ATOM 1305 N N . LEU A 1 173 ? 9.539 -10.690 -15.058 1.00 90.75 173 LEU A N 1
ATOM 1306 C CA . LEU A 1 173 ? 10.680 -11.571 -15.333 1.00 90.75 173 LEU A CA 1
ATOM 1307 C C . LEU A 1 173 ? 11.533 -11.847 -14.092 1.00 90.75 173 LEU A C 1
ATOM 1309 O O . LEU A 1 173 ? 12.080 -12.935 -13.961 1.00 90.75 173 LEU A O 1
ATOM 1313 N N . ALA A 1 174 ? 11.684 -10.866 -13.203 1.00 85.75 174 ALA A N 1
ATOM 1314 C CA . ALA A 1 174 ? 12.510 -11.020 -12.011 1.00 85.75 174 ALA A CA 1
ATOM 1315 C C . ALA A 1 174 ? 11.840 -11.842 -10.898 1.00 85.75 174 ALA A C 1
ATOM 1317 O O . ALA A 1 174 ? 12.541 -12.329 -10.014 1.00 85.75 174 ALA A O 1
ATOM 1318 N N . GLN A 1 175 ? 10.510 -11.956 -10.918 1.00 84.19 175 GLN A N 1
ATOM 1319 C CA . GLN A 1 175 ? 9.711 -12.547 -9.837 1.00 84.19 175 GLN A CA 1
ATOM 1320 C C . GLN A 1 175 ? 8.832 -13.717 -10.298 1.00 84.19 175 GLN A C 1
ATOM 1322 O O . GLN A 1 175 ? 7.949 -14.139 -9.553 1.00 84.19 175 GLN A O 1
ATOM 1327 N N . ASP A 1 176 ? 9.038 -14.212 -11.523 1.00 86.56 176 ASP A N 1
ATOM 1328 C CA . ASP A 1 176 ? 8.236 -15.274 -12.144 1.00 86.56 176 ASP A CA 1
ATOM 1329 C C . ASP A 1 176 ? 6.714 -15.010 -12.070 1.00 86.56 176 ASP A C 1
ATOM 1331 O O . ASP A 1 176 ? 5.909 -15.918 -11.847 1.00 86.56 176 ASP A O 1
ATOM 1335 N N . LEU A 1 177 ? 6.311 -13.744 -12.238 1.00 81.38 177 LEU A N 1
ATOM 1336 C CA . LEU A 1 177 ? 4.897 -13.359 -12.282 1.00 81.38 177 LEU A CA 1
ATOM 1337 C C . LEU A 1 177 ? 4.319 -13.614 -13.687 1.00 81.38 177 LEU A C 1
ATOM 1339 O O . LEU A 1 177 ? 5.057 -13.488 -14.670 1.00 81.38 177 LEU A O 1
ATOM 1343 N N . PRO A 1 178 ? 3.021 -13.970 -13.787 1.00 67.44 178 PRO A N 1
ATOM 1344 C CA . PRO A 1 178 ? 2.357 -14.230 -15.065 1.00 67.44 178 PRO A CA 1
ATOM 1345 C C . PRO A 1 178 ? 2.264 -12.999 -15.979 1.00 67.44 178 PRO A C 1
ATOM 1347 O O . PRO A 1 178 ? 2.333 -11.850 -15.478 1.00 67.44 178 PRO A O 1
#

Secondary structure (DSSP, 8-state):
----PPPHHHHHHHHHHHHHHHHTSPPPTT--HHHHHHHHHHHHHHHSSSGGGB--TT--S-TTHHHHHHHHHHHHHHHHHHHHHHHHHTTS-GGG---EEEEE--B-GGG--SEEEE-SSSSEEEEE-TTTS-TTTHHHHHHHHHHHHHHTTT---SSS-HHHHHHHHHHHHHHT--

Radius of gyration: 17.1 Å; chains: 1; bounding box: 46×53×49 Å

pLDDT: mean 86.17, std 14.91, range [37.47, 98.06]

Sequence (178 aa):
MDGDRPSASHNRDLTALTQAGFWRQSPQPATDLALRGAQYMGVLRDLAVQPQWVSLAEVADPPGVALLWIGQHIHRVNQRLNGILEDLLGCFEPAQRPQVQIFAAPIAPQAGVDGFCTRRTTPITLMVDPGRIVPADWPGLVAHELAHGVASSIEPSEGHGHGFGRAIAHLCLAQDLP

Organism: NCBI:txid268115